Protein AF-A0A959BSM0-F1 (afdb_monomer)

Radius of gyration: 28.62 Å; Cα contacts (8 Å, |Δi|>4): 59; chains: 1; bounding box: 40×28×92 Å

Secondary structure (DSSP, 8-state):
-HHHHHHHHHHHHHHT--------TTTTS---GGGS------EEEE----TT-TTTB-TTS-B-SSSGGG----SSTTS-----GGGS-EEEESS-STTT--

Mean predicted aligned error: 10.77 Å

Structure (mmCIF, N/CA/C/O backbone):
data_AF-A0A959BSM0-F1
#
_entry.id   AF-A0A959BSM0-F1
#
loop_
_atom_site.group_PDB
_atom_site.id
_atom_site.type_symbol
_atom_site.label_atom_id
_atom_site.label_alt_id
_atom_site.label_comp_id
_atom_site.label_asym_id
_atom_site.label_entity_id
_atom_site.label_seq_id
_atom_site.pdbx_PDB_ins_code
_atom_site.Cartn_x
_atom_site.Cartn_y
_atom_site.Cartn_z
_atom_site.occupancy
_atom_site.B_iso_or_equiv
_atom_site.auth_seq_id
_atom_site.auth_comp_id
_atom_site.auth_asym_id
_atom_site.auth_atom_id
_atom_site.pdbx_PDB_model_num
ATOM 1 N N . MET A 1 1 ? 5.284 -14.908 72.333 1.00 65.06 1 MET A N 1
ATOM 2 C CA . MET A 1 1 ? 4.971 -15.777 71.171 1.00 65.06 1 MET A CA 1
ATOM 3 C C . MET A 1 1 ? 3.810 -15.270 70.319 1.00 65.06 1 MET A C 1
ATOM 5 O O . MET A 1 1 ? 4.052 -15.008 69.153 1.00 65.06 1 MET A O 1
ATOM 9 N N . LYS A 1 2 ? 2.593 -15.064 70.853 1.00 68.81 2 LYS A N 1
ATOM 10 C CA . LYS A 1 2 ? 1.429 -14.594 70.060 1.00 68.81 2 LYS A CA 1
ATOM 11 C C . LYS A 1 2 ? 1.686 -13.298 69.269 1.00 68.81 2 LYS A C 1
ATOM 13 O O . LYS A 1 2 ? 1.446 -13.267 68.072 1.00 68.81 2 LYS A O 1
ATOM 18 N N . TYR A 1 3 ? 2.271 -12.282 69.907 1.00 73.25 3 TYR A N 1
ATOM 19 C CA . TYR A 1 3 ? 2.602 -11.006 69.252 1.00 73.25 3 TYR A CA 1
ATOM 20 C C . TYR A 1 3 ? 3.687 -11.122 68.171 1.00 73.25 3 TYR A C 1
ATOM 22 O O . TYR A 1 3 ? 3.688 -10.353 67.220 1.00 73.25 3 TYR A O 1
ATOM 30 N N . LEU A 1 4 ? 4.575 -12.114 68.288 1.00 74.38 4 LEU A N 1
ATOM 31 C CA . LEU A 1 4 ? 5.647 -12.379 67.323 1.00 74.38 4 LEU A CA 1
ATOM 32 C C . LEU A 1 4 ? 5.090 -13.046 66.056 1.00 74.38 4 LEU A C 1
ATOM 34 O O . LEU A 1 4 ? 5.464 -12.685 64.948 1.00 74.38 4 LEU A O 1
ATOM 38 N N . ILE A 1 5 ? 4.125 -13.954 66.228 1.00 75.44 5 ILE A N 1
ATOM 39 C CA . ILE A 1 5 ? 3.393 -14.593 65.126 1.00 75.44 5 ILE A CA 1
ATOM 40 C C . ILE A 1 5 ? 2.513 -13.562 64.406 1.00 75.44 5 ILE A C 1
ATOM 42 O O . ILE A 1 5 ? 2.537 -13.496 63.182 1.00 75.44 5 ILE A O 1
ATOM 46 N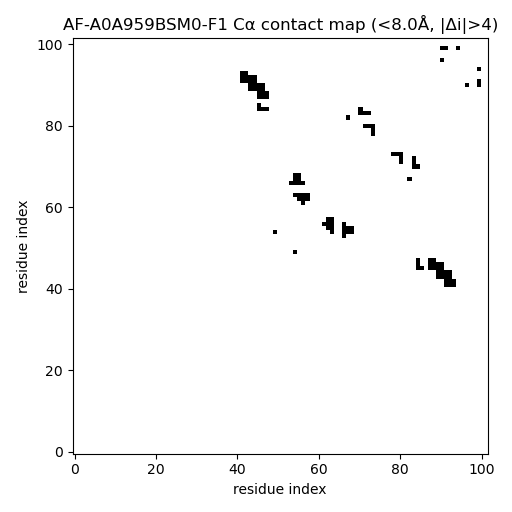 N . SER A 1 6 ? 1.797 -12.706 65.146 1.00 76.19 6 SER A N 1
ATOM 47 C CA . SER A 1 6 ? 1.024 -11.609 64.547 1.00 76.19 6 SER A CA 1
ATOM 48 C C . SER A 1 6 ? 1.907 -10.616 63.789 1.00 76.19 6 SER A C 1
ATOM 50 O O . SER A 1 6 ? 1.533 -10.209 62.694 1.00 76.19 6 SER A O 1
ATOM 52 N N . ALA A 1 7 ? 3.088 -10.270 64.314 1.00 80.81 7 ALA A N 1
ATOM 53 C CA . ALA A 1 7 ? 4.038 -9.411 63.609 1.00 80.81 7 ALA A CA 1
ATOM 54 C C . ALA A 1 7 ? 4.533 -10.062 62.306 1.00 80.81 7 ALA A C 1
ATOM 56 O O . ALA A 1 7 ? 4.506 -9.417 61.264 1.00 80.81 7 ALA A O 1
ATOM 57 N N . CYS A 1 8 ? 4.890 -11.352 62.326 1.00 78.62 8 CYS A N 1
ATOM 58 C CA . CYS A 1 8 ? 5.279 -12.079 61.114 1.00 78.62 8 CYS A CA 1
ATOM 59 C C . CYS A 1 8 ? 4.159 -12.132 60.065 1.00 78.62 8 CYS A C 1
ATOM 61 O O . CYS A 1 8 ? 4.446 -11.957 58.885 1.00 78.62 8 CYS A O 1
ATOM 63 N N . ILE A 1 9 ? 2.901 -12.334 60.472 1.00 79.62 9 ILE A N 1
ATOM 64 C CA . ILE A 1 9 ? 1.753 -12.373 59.549 1.00 79.62 9 ILE A CA 1
ATOM 65 C C . ILE A 1 9 ? 1.523 -11.004 58.898 1.00 79.62 9 ILE A C 1
ATOM 67 O O . ILE A 1 9 ? 1.297 -10.937 57.692 1.00 79.62 9 ILE A O 1
ATOM 71 N N . ILE A 1 10 ? 1.631 -9.914 59.664 1.00 79.12 10 ILE A N 1
ATOM 72 C CA . ILE A 1 10 ? 1.483 -8.548 59.140 1.00 79.12 10 ILE A CA 1
ATOM 73 C C . ILE A 1 10 ? 2.603 -8.233 58.141 1.00 79.12 10 ILE A C 1
ATOM 75 O O . ILE A 1 10 ? 2.330 -7.713 57.061 1.00 79.12 10 ILE A O 1
ATOM 79 N N . THR A 1 11 ? 3.849 -8.605 58.445 1.00 70.25 11 THR A N 1
ATOM 80 C CA . THR A 1 11 ? 4.978 -8.404 57.523 1.00 70.25 11 THR A CA 1
ATOM 81 C C . THR A 1 11 ? 4.821 -9.229 56.242 1.00 70.25 11 THR A C 1
ATOM 83 O O . THR A 1 11 ? 5.099 -8.727 55.154 1.00 70.25 11 THR A O 1
ATOM 86 N N . LEU A 1 12 ? 4.320 -10.467 56.340 1.00 70.75 12 LEU A N 1
ATOM 87 C CA . LEU A 1 12 ? 4.062 -11.326 55.178 1.00 70.75 12 LEU A CA 1
ATOM 88 C C . LEU A 1 12 ? 2.947 -10.762 54.279 1.00 70.75 12 LEU A C 1
ATOM 90 O O . LEU A 1 12 ? 3.059 -10.810 53.054 1.00 70.75 12 LEU A O 1
ATOM 94 N N . PHE A 1 13 ? 1.900 -10.197 54.891 1.00 71.38 13 PHE A N 1
ATOM 95 C CA . PHE A 1 13 ? 0.776 -9.561 54.200 1.00 71.38 13 PHE A CA 1
ATOM 96 C C . PHE A 1 13 ? 1.181 -8.236 53.530 1.00 71.38 13 PHE A C 1
ATOM 98 O O . PHE A 1 13 ? 0.782 -7.962 52.403 1.00 71.38 13 PHE A O 1
ATOM 105 N N . CYS A 1 14 ? 2.047 -7.441 54.165 1.00 66.44 14 CYS A N 1
ATOM 106 C CA . CYS A 1 14 ? 2.586 -6.218 53.561 1.00 66.44 14 CYS A CA 1
ATOM 107 C C . CYS A 1 14 ? 3.546 -6.500 52.391 1.00 66.44 14 CYS A C 1
ATOM 109 O O . CYS A 1 14 ? 3.522 -5.770 51.403 1.00 66.44 14 CYS A O 1
ATOM 111 N N . CYS A 1 15 ? 4.356 -7.565 52.455 1.00 63.12 15 CYS A N 1
ATOM 112 C CA . CYS A 1 15 ? 5.266 -7.936 51.360 1.00 63.12 15 CYS A CA 1
ATOM 113 C C . CYS A 1 15 ? 4.551 -8.486 50.113 1.00 63.12 15 CYS A C 1
ATOM 115 O O . CYS A 1 15 ? 5.118 -8.448 49.022 1.00 63.12 15 CYS A O 1
ATOM 117 N N . SER A 1 16 ? 3.316 -8.983 50.242 1.00 62.12 16 SER A N 1
ATOM 118 C CA . SER A 1 16 ? 2.542 -9.511 49.107 1.00 62.12 16 SER A CA 1
ATOM 119 C C . SER A 1 16 ? 1.819 -8.424 48.295 1.00 62.12 16 SER A C 1
ATOM 121 O O . SER A 1 16 ? 1.358 -8.699 47.191 1.00 62.12 16 SER A O 1
ATOM 123 N N . CYS A 1 17 ? 1.805 -7.169 48.762 1.00 59.28 17 CYS A N 1
ATOM 124 C CA . CYS A 1 17 ? 1.250 -6.012 48.046 1.00 59.28 17 CYS A CA 1
ATOM 125 C C . CYS A 1 17 ? 2.263 -5.339 47.103 1.00 59.28 17 CYS A C 1
ATOM 127 O O . CYS A 1 17 ? 2.338 -4.112 47.023 1.00 59.28 17 CYS A O 1
ATOM 129 N N . SER A 1 18 ? 3.042 -6.125 46.360 1.00 61.19 18 SER A N 1
ATOM 130 C CA . SER A 1 18 ? 3.775 -5.582 45.215 1.00 61.19 18 SER A CA 1
ATOM 131 C C . SER A 1 18 ? 2.779 -5.381 44.069 1.00 61.19 18 SER A C 1
ATOM 133 O O . SER A 1 18 ? 2.525 -6.296 43.292 1.00 61.19 18 SER A O 1
ATOM 135 N N . LEU A 1 19 ? 2.170 -4.193 44.000 1.00 60.66 19 LEU A N 1
ATOM 136 C CA . LEU A 1 19 ? 1.415 -3.724 42.837 1.00 60.66 19 LEU A CA 1
ATOM 137 C C . LEU A 1 19 ? 2.392 -3.600 41.665 1.00 60.66 19 LEU A C 1
ATOM 139 O O . LEU A 1 19 ? 3.028 -2.565 41.472 1.00 60.66 19 LEU A O 1
ATOM 143 N N . THR A 1 20 ? 2.550 -4.665 40.889 1.00 64.06 20 THR A N 1
ATOM 144 C CA . THR A 1 20 ? 3.169 -4.554 39.575 1.00 64.06 20 THR A CA 1
ATOM 145 C C . THR A 1 20 ? 2.191 -3.780 38.696 1.00 64.06 20 THR A C 1
ATOM 147 O O . THR A 1 20 ? 1.153 -4.293 38.282 1.00 64.06 20 THR A O 1
ATOM 150 N N . ALA A 1 21 ? 2.477 -2.500 38.452 1.00 63.97 21 ALA A N 1
ATOM 151 C CA . ALA A 1 21 ? 1.775 -1.753 37.420 1.00 63.97 21 ALA A CA 1
ATOM 152 C C . ALA A 1 21 ? 2.019 -2.478 36.092 1.00 63.97 21 ALA A C 1
ATOM 154 O O . ALA A 1 21 ? 3.156 -2.588 35.630 1.00 63.97 21 ALA A O 1
ATOM 155 N N . GLN A 1 22 ? 0.960 -3.040 35.517 1.00 63.75 22 GLN A N 1
ATOM 156 C CA . GLN A 1 22 ? 1.038 -3.731 34.242 1.00 63.75 22 GLN A CA 1
ATOM 157 C C . GLN A 1 22 ? 1.426 -2.698 33.184 1.00 63.75 22 GLN A C 1
ATOM 159 O O . GLN A 1 22 ? 0.751 -1.682 33.020 1.00 63.75 22 GLN A O 1
ATOM 164 N N . GLN A 1 23 ? 2.557 -2.923 32.522 1.00 62.66 23 GLN A N 1
ATOM 165 C CA . GLN A 1 23 ? 3.081 -2.032 31.498 1.00 62.66 23 GLN A CA 1
ATOM 166 C C . GLN A 1 23 ? 2.019 -1.913 30.399 1.00 62.66 23 GLN A C 1
ATOM 168 O O . GLN A 1 23 ? 1.689 -2.899 29.739 1.00 62.66 23 GLN A O 1
ATOM 173 N N . ALA A 1 24 ? 1.415 -0.731 30.266 1.00 63.25 24 ALA A N 1
ATOM 174 C CA . ALA A 1 24 ? 0.303 -0.498 29.357 1.00 63.25 24 ALA A CA 1
ATOM 175 C C . ALA A 1 24 ? 0.821 -0.458 27.915 1.00 63.25 24 ALA A C 1
ATOM 177 O O . ALA A 1 24 ? 0.945 0.604 27.321 1.00 63.25 24 ALA A O 1
ATOM 178 N N . GLN A 1 25 ? 1.125 -1.622 27.336 1.00 62.94 25 GLN A N 1
ATOM 179 C CA . GLN A 1 25 ? 1.594 -1.733 25.949 1.00 62.94 25 GLN A CA 1
ATOM 180 C C . GLN A 1 25 ? 0.591 -1.187 24.914 1.00 62.94 25 GLN A C 1
ATOM 182 O O . GLN A 1 25 ? 0.931 -1.064 23.744 1.00 62.94 25 GLN A O 1
ATOM 187 N N . PHE A 1 26 ? -0.629 -0.840 25.337 1.00 61.94 26 PHE A N 1
ATOM 188 C CA . PHE A 1 26 ? -1.719 -0.376 24.483 1.00 61.94 26 PHE A CA 1
ATOM 189 C C . PHE A 1 26 ? -2.386 0.918 24.979 1.00 61.94 26 PHE A C 1
ATOM 191 O O . PHE A 1 26 ? -3.494 1.218 24.535 1.00 61.94 26 PHE A O 1
ATOM 198 N N . SER A 1 27 ? -1.765 1.684 25.893 1.00 63.25 27 SER A N 1
ATOM 199 C CA . SER A 1 27 ? -2.355 2.952 26.376 1.00 63.25 27 SER A CA 1
ATOM 200 C C . SER A 1 27 ? -2.620 3.958 25.256 1.00 63.25 27 SER A C 1
ATOM 202 O O . SER A 1 27 ? -3.531 4.773 25.376 1.00 63.25 27 SER A O 1
ATOM 204 N N . ASP A 1 28 ? -1.859 3.868 24.166 1.00 78.94 28 ASP A N 1
ATOM 205 C CA . ASP A 1 28 ? -1.866 4.858 23.088 1.00 78.94 28 ASP A CA 1
ATOM 206 C C . ASP A 1 28 ? -2.846 4.500 21.956 1.00 78.94 28 ASP A C 1
ATOM 208 O O . ASP A 1 28 ? -3.029 5.271 21.014 1.00 78.94 28 ASP A O 1
ATOM 212 N N . LEU A 1 29 ? -3.511 3.340 22.031 1.00 88.31 29 LEU A N 1
ATOM 213 C CA . LEU A 1 29 ? -4.496 2.947 21.028 1.00 88.31 29 LEU A CA 1
ATOM 214 C C . LEU A 1 29 ? -5.827 3.676 21.237 1.00 88.31 29 LEU A C 1
ATOM 216 O O . LEU A 1 29 ? -6.415 3.688 22.321 1.00 88.31 29 LEU A O 1
ATOM 220 N N . ILE A 1 30 ? -6.360 4.228 20.149 1.00 90.25 30 ILE A N 1
ATOM 221 C CA . ILE A 1 30 ? -7.666 4.885 20.137 1.00 90.25 30 ILE A CA 1
ATOM 222 C C . ILE A 1 30 ? -8.771 3.839 20.334 1.00 90.25 30 ILE A C 1
ATOM 224 O O . ILE A 1 30 ? -9.080 3.051 19.441 1.00 90.25 30 ILE A O 1
ATOM 228 N N . GLN A 1 31 ? -9.418 3.862 21.500 1.00 90.38 31 GLN A N 1
ATOM 229 C CA . GLN A 1 31 ? -10.533 2.963 21.800 1.00 90.38 31 GLN A CA 1
ATOM 230 C C . GLN A 1 31 ? -11.843 3.408 21.137 1.00 90.38 31 GLN A C 1
ATOM 232 O O . GLN A 1 31 ? -12.073 4.603 20.904 1.00 90.38 31 GLN A O 1
ATOM 237 N N . ASN A 1 32 ? -12.720 2.425 20.903 1.00 93.00 32 ASN A N 1
ATOM 238 C CA . ASN A 1 32 ? -14.077 2.595 20.387 1.00 93.00 32 ASN A CA 1
ATOM 239 C 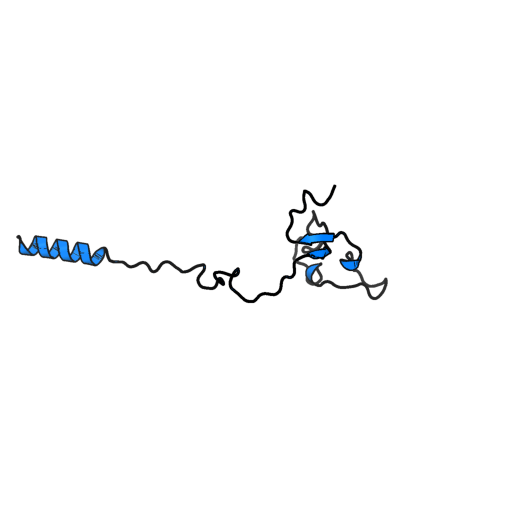C . ASN A 1 32 ? -14.151 3.479 19.125 1.00 93.00 32 ASN A C 1
ATOM 241 O O . ASN A 1 32 ? -14.906 4.448 19.057 1.00 93.00 32 ASN A O 1
ATOM 245 N N . ILE A 1 33 ? -13.364 3.137 18.099 1.00 93.88 33 ILE A N 1
ATOM 246 C CA . ILE A 1 33 ? -13.365 3.833 16.799 1.00 93.88 33 ILE A CA 1
ATOM 247 C C . IL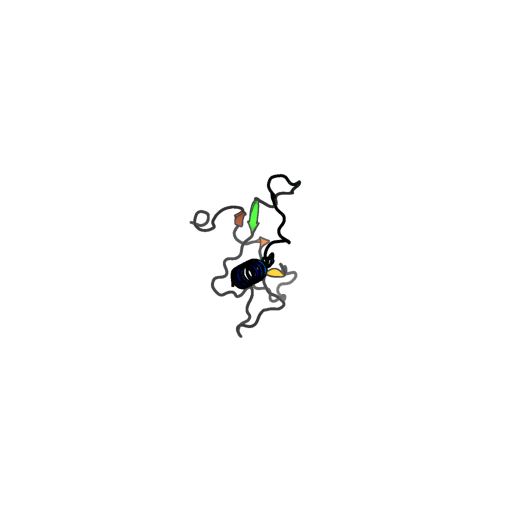E A 1 33 ? -14.745 3.813 16.107 1.00 93.88 33 ILE A C 1
ATOM 249 O O . ILE A 1 33 ? -15.026 4.612 15.215 1.00 93.88 33 ILE A O 1
ATOM 253 N N . GLY A 1 34 ? -15.631 2.893 16.507 1.00 94.88 34 GLY A N 1
ATOM 254 C CA . GLY A 1 34 ? -17.016 2.816 16.046 1.00 94.88 34 GLY A CA 1
ATOM 255 C C . GLY A 1 34 ? -17.842 4.056 16.395 1.00 94.88 34 GLY A C 1
ATOM 256 O O . GLY A 1 34 ? -18.632 4.491 15.565 1.00 94.88 34 GLY A O 1
ATOM 257 N N . SER A 1 35 ? -17.619 4.643 17.575 1.00 96.69 35 SER A N 1
ATOM 258 C CA . SER A 1 35 ? -18.375 5.795 18.094 1.00 96.69 35 SER A CA 1
ATOM 259 C C . SER A 1 35 ? -17.685 7.149 17.886 1.00 96.69 35 SER A C 1
ATOM 261 O O . SER A 1 35 ? -18.074 8.129 18.516 1.00 96.69 35 SER A O 1
ATOM 263 N N . ARG A 1 36 ? -16.644 7.217 17.051 1.00 95.94 36 ARG A N 1
ATOM 264 C CA . ARG A 1 36 ? -15.930 8.464 16.738 1.00 95.94 36 ARG A CA 1
ATOM 265 C C . ARG A 1 36 ? -16.333 8.988 15.367 1.00 95.94 36 ARG A C 1
ATOM 267 O O . ARG A 1 36 ? -16.695 8.207 14.487 1.00 95.94 36 ARG A O 1
ATOM 274 N N . GLU A 1 37 ? -16.213 10.298 15.177 1.00 97.56 37 GLU A N 1
ATOM 275 C CA . GLU A 1 37 ? -16.250 10.888 13.841 1.00 97.56 37 GLU A CA 1
ATOM 276 C C . GLU A 1 37 ? -15.074 10.359 13.022 1.00 97.56 37 GLU A C 1
ATOM 278 O O . GLU A 1 37 ? -13.931 10.328 13.486 1.00 97.56 37 GLU A O 1
ATOM 283 N N . LYS A 1 38 ? -15.370 9.883 11.816 1.00 96.12 38 LYS A N 1
ATOM 284 C CA . LYS A 1 38 ? -14.391 9.257 10.934 1.00 96.12 38 LYS A CA 1
ATOM 285 C C . LYS A 1 38 ? -14.791 9.444 9.486 1.00 96.12 38 LYS A C 1
ATOM 287 O O . LYS A 1 38 ? -15.974 9.503 9.157 1.00 96.12 38 LYS A O 1
ATOM 292 N N . ILE A 1 39 ? -13.781 9.466 8.633 1.00 97.88 39 ILE A N 1
ATOM 293 C CA . ILE A 1 39 ? -13.929 9.448 7.185 1.00 97.88 39 ILE A CA 1
ATOM 294 C C . ILE A 1 39 ? -13.478 8.066 6.731 1.00 97.88 39 ILE A C 1
ATOM 296 O O . ILE A 1 39 ? -12.395 7.611 7.097 1.00 97.88 39 ILE A O 1
ATOM 300 N N . SER A 1 40 ? -14.336 7.366 5.994 1.00 96.88 40 SER A N 1
ATOM 301 C CA . SER A 1 40 ? -13.963 6.082 5.407 1.00 96.88 40 SER A CA 1
ATOM 302 C C . SER A 1 40 ? -13.083 6.317 4.182 1.00 96.88 40 SE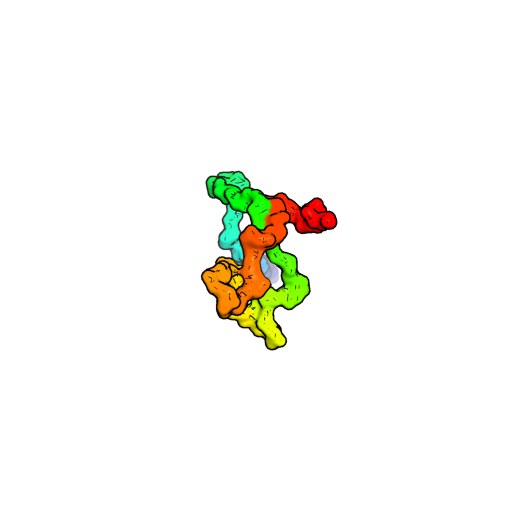R A C 1
ATOM 304 O O . SER A 1 40 ? -13.390 7.181 3.366 1.00 96.88 40 SER A O 1
ATOM 306 N N . LEU A 1 41 ? -12.017 5.527 4.059 1.00 98.12 41 LEU A N 1
ATOM 307 C CA . LEU A 1 41 ? -11.202 5.416 2.845 1.00 98.12 41 LEU A CA 1
ATOM 308 C C . LEU A 1 41 ? -11.447 4.075 2.130 1.00 98.12 41 LEU A C 1
ATOM 310 O O . LEU A 1 41 ? -10.636 3.645 1.317 1.00 98.12 41 LEU A O 1
ATOM 314 N N . ASN A 1 42 ? -12.549 3.394 2.459 1.00 98.50 42 ASN A N 1
ATOM 315 C CA . ASN A 1 42 ? -12.938 2.146 1.812 1.00 98.50 42 ASN A CA 1
ATOM 316 C C . ASN A 1 42 ? -13.289 2.403 0.340 1.00 98.50 42 ASN A C 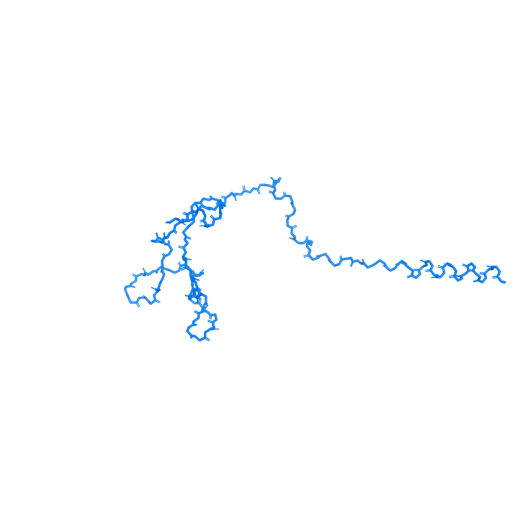1
ATOM 318 O O . ASN A 1 42 ? -13.831 3.456 0.000 1.00 98.50 42 ASN A O 1
ATOM 322 N N . GLY A 1 43 ? -13.036 1.419 -0.516 1.00 97.38 43 GLY A N 1
ATOM 323 C CA . GLY A 1 43 ? -13.320 1.491 -1.946 1.00 97.38 43 GLY A CA 1
ATOM 324 C C . GLY A 1 43 ? -12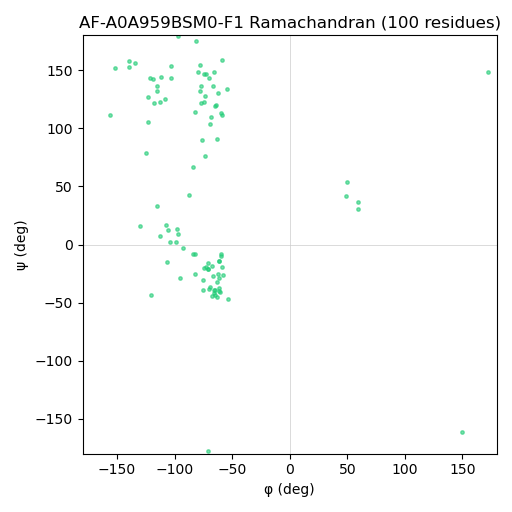.345 0.654 -2.763 1.00 97.38 43 GLY A C 1
ATOM 325 O O . GLY A 1 43 ? -11.662 -0.214 -2.224 1.00 97.38 43 GLY A O 1
ATOM 326 N N . SER A 1 44 ? -12.275 0.943 -4.062 1.00 96.88 44 SER A N 1
ATOM 327 C CA . SER A 1 44 ? -11.322 0.323 -4.984 1.00 96.88 44 SER A CA 1
ATOM 328 C C . SER A 1 44 ? -9.941 0.941 -4.801 1.00 96.88 44 SER A C 1
ATOM 330 O O . SER A 1 44 ? -9.797 2.160 -4.914 1.00 96.88 44 SER A O 1
ATOM 332 N N . TRP A 1 45 ? -8.942 0.126 -4.484 1.00 97.31 45 TRP A N 1
ATOM 333 C CA . TRP A 1 45 ? -7.556 0.554 -4.324 1.00 97.31 45 TRP A CA 1
ATOM 334 C C . TRP A 1 45 ? -6.708 -0.102 -5.406 1.00 97.31 45 TRP A C 1
ATOM 336 O O . TRP A 1 45 ? -6.807 -1.311 -5.605 1.00 97.31 45 TRP A O 1
ATOM 346 N N . ASN A 1 46 ? -5.874 0.689 -6.081 1.00 97.06 46 ASN A N 1
ATOM 347 C CA . ASN A 1 46 ? -4.874 0.174 -7.010 1.00 97.06 46 ASN A CA 1
ATOM 348 C C . ASN A 1 46 ? -3.813 -0.628 -6.243 1.00 97.06 46 ASN A C 1
ATOM 350 O O . ASN A 1 46 ? -3.351 -0.191 -5.184 1.00 97.06 46 ASN A O 1
ATOM 354 N N . ILE A 1 47 ? -3.420 -1.781 -6.774 1.00 96.31 47 ILE A N 1
ATOM 355 C CA . ILE A 1 47 ? -2.467 -2.695 -6.143 1.00 96.31 47 ILE A CA 1
ATOM 356 C C . ILE A 1 47 ? -1.423 -3.186 -7.141 1.00 96.31 47 ILE A C 1
ATOM 358 O O . ILE A 1 47 ? -1.679 -3.248 -8.333 1.00 96.31 47 ILE A O 1
ATOM 362 N N . ILE A 1 48 ? -0.271 -3.602 -6.621 1.00 96.19 48 ILE A N 1
ATOM 363 C CA . ILE A 1 48 ? 0.768 -4.300 -7.378 1.00 96.19 48 ILE A CA 1
ATOM 364 C C . ILE A 1 48 ? 1.018 -5.626 -6.665 1.00 96.19 48 ILE A C 1
ATOM 366 O O . ILE A 1 48 ? 1.262 -5.644 -5.455 1.00 96.19 48 ILE A O 1
ATOM 370 N N . ILE A 1 49 ? 0.951 -6.741 -7.393 1.00 95.31 49 ILE A N 1
ATOM 371 C CA . ILE A 1 49 ? 1.308 -8.056 -6.850 1.00 95.31 49 ILE A CA 1
ATOM 372 C C . ILE A 1 49 ? 2.829 -8.200 -6.931 1.00 95.31 49 ILE A C 1
ATOM 374 O O . ILE A 1 49 ? 3.384 -8.282 -8.023 1.00 95.31 49 ILE A O 1
ATOM 378 N N . ASP A 1 50 ? 3.500 -8.262 -5.779 1.00 96.38 50 ASP A N 1
ATOM 379 C CA . ASP A 1 50 ? 4.966 -8.296 -5.695 1.00 96.38 50 ASP A CA 1
ATOM 380 C C . ASP A 1 50 ? 5.479 -9.516 -4.903 1.00 96.38 50 ASP A C 1
ATOM 382 O O . ASP A 1 50 ? 5.830 -9.402 -3.727 1.00 96.38 50 ASP A O 1
ATOM 386 N N . PRO A 1 51 ? 5.527 -10.718 -5.514 1.00 96.88 51 PRO A N 1
ATOM 387 C CA . PRO A 1 51 ? 5.923 -11.944 -4.817 1.00 96.88 51 PRO A CA 1
ATOM 388 C C . PRO A 1 51 ? 7.395 -11.980 -4.389 1.00 96.88 51 PRO A C 1
ATOM 390 O O . PRO A 1 51 ? 7.765 -12.823 -3.575 1.00 96.88 51 PRO A O 1
ATOM 393 N N . LEU A 1 52 ? 8.239 -11.131 -4.986 1.00 97.50 52 LEU A N 1
ATOM 394 C CA . LEU A 1 52 ? 9.691 -11.108 -4.777 1.00 97.50 52 LEU A CA 1
ATOM 395 C C . LEU A 1 52 ? 10.169 -9.837 -4.065 1.00 97.50 52 LEU A C 1
ATOM 397 O O . LEU A 1 52 ? 11.376 -9.627 -3.956 1.00 97.50 52 LEU A O 1
ATOM 401 N N . GLU A 1 53 ? 9.241 -9.005 -3.591 1.00 97.81 53 GLU A N 1
ATOM 402 C CA . GLU A 1 53 ? 9.521 -7.779 -2.841 1.00 97.81 53 GLU A CA 1
ATOM 403 C C . GLU A 1 53 ? 10.375 -6.753 -3.621 1.00 97.81 53 GLU A C 1
ATOM 405 O O . GLU A 1 53 ? 11.124 -5.974 -3.022 1.00 97.81 53 GLU A O 1
ATOM 410 N N . ASN A 1 54 ? 10.266 -6.710 -4.958 1.00 97.12 54 ASN A N 1
ATOM 411 C CA . ASN A 1 54 ? 11.004 -5.754 -5.799 1.00 97.12 54 ASN A CA 1
ATOM 412 C C . ASN A 1 54 ? 10.627 -4.294 -5.493 1.00 97.12 54 ASN A C 1
ATOM 414 O O . ASN A 1 54 ? 11.427 -3.377 -5.703 1.00 97.12 54 ASN A O 1
ATOM 418 N N . GLY A 1 55 ? 9.426 -4.059 -4.973 1.00 97.19 55 GLY A N 1
ATOM 419 C CA . GLY A 1 55 ? 8.965 -2.751 -4.533 1.00 97.19 55 GLY A CA 1
ATOM 420 C C . GLY A 1 55 ? 9.634 -2.237 -3.266 1.00 97.19 55 GLY A C 1
ATOM 421 O O . GLY A 1 55 ? 9.560 -1.036 -3.001 1.00 97.19 55 GLY A O 1
ATOM 422 N N . TYR A 1 56 ? 10.298 -3.109 -2.503 1.00 98.25 56 TYR A N 1
ATOM 423 C CA . TYR A 1 56 ? 10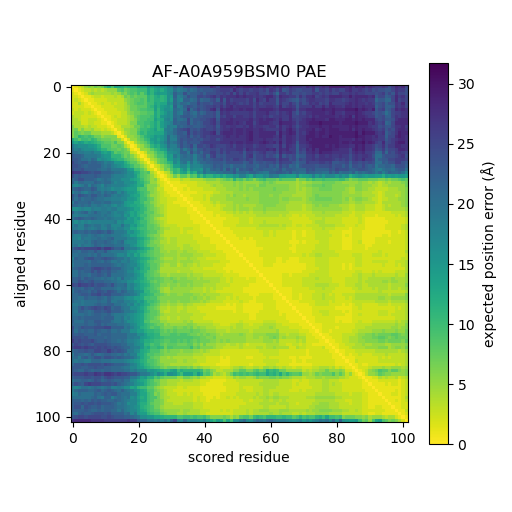.947 -2.755 -1.241 1.00 98.25 56 TYR A CA 1
ATOM 424 C C . TYR A 1 56 ? 12.455 -3.024 -1.244 1.00 98.25 56 TYR A C 1
ATOM 426 O O . TYR A 1 56 ? 13.214 -2.166 -0.795 1.00 98.25 56 TYR A O 1
ATOM 434 N N . TYR A 1 57 ? 12.916 -4.160 -1.770 1.00 98.31 57 TYR A N 1
ATOM 435 C CA . TYR A 1 57 ? 14.329 -4.542 -1.785 1.00 98.31 57 TYR A CA 1
ATOM 436 C C . TYR A 1 57 ? 14.984 -4.347 -3.156 1.00 98.31 57 TYR A C 1
ATOM 438 O O . TYR A 1 57 ? 14.396 -4.580 -4.209 1.00 98.31 57 TYR A O 1
ATOM 446 N N . ASN A 1 58 ? 16.252 -3.933 -3.152 1.00 95.81 58 ASN A N 1
ATOM 447 C CA . ASN A 1 58 ? 17.098 -3.925 -4.342 1.00 95.81 58 ASN A CA 1
ATOM 448 C C . ASN A 1 58 ? 17.687 -5.321 -4.626 1.00 95.81 58 ASN A C 1
ATOM 450 O O . ASN A 1 58 ? 17.579 -6.245 -3.823 1.00 95.81 58 ASN A O 1
ATOM 454 N N . HIS A 1 59 ? 18.403 -5.463 -5.747 1.00 95.06 59 HIS A N 1
ATOM 455 C CA . HIS A 1 59 ? 19.042 -6.726 -6.153 1.00 95.06 59 HIS A CA 1
ATOM 456 C C . HIS A 1 59 ? 20.080 -7.286 -5.154 1.00 95.06 59 HIS A C 1
ATOM 458 O O . HIS A 1 59 ? 20.565 -8.402 -5.328 1.00 95.06 59 HIS A O 1
ATOM 464 N N . ARG A 1 60 ? 20.461 -6.514 -4.128 1.00 97.06 60 ARG A N 1
ATOM 465 C CA . ARG A 1 60 ? 21.373 -6.910 -3.043 1.00 97.06 60 ARG A CA 1
ATOM 466 C C . ARG A 1 60 ? 20.639 -7.164 -1.726 1.00 97.06 60 ARG A C 1
ATOM 468 O O . ARG A 1 60 ? 21.306 -7.261 -0.700 1.00 97.06 60 ARG A O 1
ATOM 475 N N . TRP A 1 61 ? 19.308 -7.262 -1.748 1.00 96.56 61 TRP A N 1
ATOM 476 C CA . TRP A 1 61 ? 18.468 -7.439 -0.560 1.00 96.56 61 TRP A CA 1
ATOM 477 C C . TRP A 1 61 ? 18.605 -6.305 0.467 1.00 96.56 61 TRP A C 1
ATOM 479 O O . TRP A 1 61 ? 18.570 -6.522 1.677 1.00 96.56 61 TRP A O 1
ATOM 489 N N . GLN A 1 62 ? 18.771 -5.071 -0.012 1.00 98.31 62 GLN A N 1
ATOM 490 C CA . GLN A 1 62 ? 18.779 -3.869 0.827 1.00 98.31 62 GLN A CA 1
ATOM 491 C C . GLN A 1 62 ? 17.535 -3.024 0.538 1.00 98.31 62 GLN A C 1
ATOM 493 O O . GLN A 1 62 ? 17.114 -2.992 -0.621 1.00 98.31 62 GLN A O 1
ATOM 498 N N . PRO A 1 63 ? 16.942 -2.351 1.542 1.00 97.81 63 PRO A N 1
ATOM 499 C CA . PRO A 1 63 ? 15.803 -1.469 1.312 1.00 97.81 63 PRO A CA 1
ATOM 500 C C . PRO A 1 63 ? 16.123 -0.413 0.250 1.00 97.81 63 PRO A C 1
ATOM 502 O O . PRO A 1 63 ? 17.193 0.199 0.281 1.00 97.81 63 PRO A O 1
ATOM 505 N N . LYS A 1 64 ? 15.208 -0.224 -0.697 1.00 95.88 64 LYS A N 1
ATOM 506 C CA . LYS A 1 64 ? 15.271 0.834 -1.706 1.00 95.88 64 LYS A CA 1
ATOM 507 C C . LYS A 1 64 ? 14.922 2.179 -1.074 1.00 95.88 64 LYS A C 1
ATOM 509 O O . LYS A 1 64 ? 14.070 2.250 -0.194 1.00 95.88 64 LYS A O 1
ATOM 514 N N . GLU A 1 65 ? 15.545 3.248 -1.559 1.00 95.31 65 GLU A N 1
ATOM 515 C CA . GLU A 1 65 ? 15.115 4.625 -1.262 1.00 95.31 65 GLU A CA 1
ATOM 516 C C . GLU A 1 65 ? 13.949 5.048 -2.183 1.00 95.31 65 GLU A C 1
ATOM 518 O O . GLU A 1 65 ? 13.106 5.869 -1.815 1.00 95.31 65 GLU A O 1
ATOM 523 N N . ASP A 1 66 ? 13.872 4.419 -3.358 1.00 94.81 66 ASP A N 1
ATOM 524 C CA . ASP A 1 66 ? 12.999 4.705 -4.498 1.00 94.81 66 ASP A CA 1
ATOM 525 C C . ASP A 1 66 ? 11.996 3.569 -4.794 1.00 94.81 66 ASP A C 1
ATOM 527 O O . ASP A 1 66 ? 11.638 3.303 -5.941 1.00 94.81 66 ASP A O 1
ATOM 531 N N . GLY A 1 67 ? 11.535 2.874 -3.751 1.00 96.38 67 GLY A N 1
ATOM 532 C CA . GLY A 1 67 ? 10.571 1.777 -3.867 1.00 96.38 67 GLY A CA 1
ATOM 533 C C . GLY A 1 67 ? 9.144 2.207 -4.244 1.00 96.38 67 GLY A C 1
ATOM 534 O O . GLY A 1 67 ? 8.841 3.388 -4.431 1.00 96.38 67 GLY A O 1
ATOM 535 N N . TYR A 1 68 ? 8.226 1.236 -4.303 1.00 97.06 68 TYR A N 1
ATOM 536 C CA . TYR A 1 68 ? 6.828 1.464 -4.718 1.00 97.06 68 TYR A CA 1
ATOM 537 C C . TYR A 1 68 ? 6.087 2.440 -3.794 1.00 97.06 68 TYR A C 1
ATOM 539 O O . TYR A 1 68 ? 5.224 3.192 -4.232 1.00 97.06 68 TYR A O 1
ATOM 547 N N . PHE A 1 69 ? 6.468 2.499 -2.518 1.00 96.12 69 PHE A N 1
ATOM 548 C CA . PHE A 1 69 ? 5.879 3.400 -1.522 1.00 96.12 69 PHE A CA 1
ATOM 549 C C . PHE A 1 69 ? 6.046 4.899 -1.841 1.00 96.12 69 PHE A C 1
ATOM 551 O O . PHE A 1 69 ? 5.365 5.717 -1.227 1.00 96.12 69 PHE A O 1
ATOM 558 N N . GLN A 1 70 ? 6.919 5.271 -2.786 1.00 96.69 70 GLN A N 1
ATOM 559 C CA . GLN A 1 70 ? 7.034 6.653 -3.267 1.00 96.69 70 GLN A CA 1
ATOM 560 C C . GLN A 1 70 ? 5.873 7.064 -4.184 1.00 96.69 70 GLN A C 1
ATOM 562 O O . GLN A 1 70 ? 5.649 8.259 -4.367 1.00 96.69 70 GLN A O 1
ATOM 567 N N . ASN A 1 71 ? 5.149 6.100 -4.770 1.00 96.31 71 ASN A N 1
ATOM 568 C CA . ASN A 1 71 ? 4.123 6.341 -5.789 1.00 96.31 71 ASN A CA 1
ATOM 569 C C . ASN A 1 71 ? 4.615 7.277 -6.916 1.00 96.31 71 ASN A C 1
ATOM 571 O O . ASN A 1 71 ? 3.928 8.210 -7.338 1.00 96.31 71 ASN A O 1
ATOM 575 N N . ALA A 1 72 ? 5.856 7.069 -7.356 1.00 95.50 72 ALA A N 1
ATOM 576 C CA . ALA A 1 72 ? 6.461 7.835 -8.428 1.00 95.50 72 ALA A CA 1
ATOM 577 C C . ALA A 1 72 ? 5.799 7.485 -9.766 1.00 95.50 72 ALA A C 1
ATOM 579 O O . ALA A 1 72 ? 5.468 6.333 -10.032 1.00 95.50 72 ALA A O 1
ATOM 580 N N . GLN A 1 73 ? 5.639 8.496 -10.616 1.00 94.25 73 GLN A N 1
ATOM 581 C CA . GLN A 1 73 ? 5.065 8.366 -11.950 1.00 94.25 73 GLN A CA 1
ATOM 582 C C . GLN A 1 73 ? 6.130 8.703 -12.989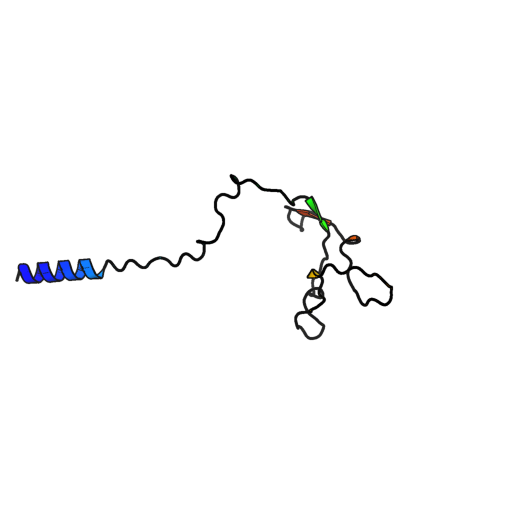 1.00 94.25 73 GLN A C 1
ATOM 584 O O . GLN A 1 73 ? 6.864 9.682 -12.835 1.00 94.25 73 GLN A O 1
ATOM 589 N N . MET A 1 74 ? 6.202 7.899 -14.049 1.00 93.69 74 MET A N 1
ATOM 590 C CA . MET A 1 74 ? 7.098 8.142 -15.178 1.00 93.69 74 MET A CA 1
ATOM 591 C C . MET A 1 74 ? 6.686 9.437 -15.896 1.00 93.69 74 MET A C 1
ATOM 593 O O . MET A 1 74 ? 5.575 9.544 -16.412 1.00 93.69 74 MET A O 1
ATOM 597 N N . GLN A 1 75 ? 7.579 10.425 -15.936 1.00 94.19 75 GLN A N 1
ATOM 598 C CA . GLN A 1 75 ? 7.400 11.691 -16.658 1.00 94.19 75 GLN A CA 1
ATOM 599 C C . GLN A 1 75 ? 8.040 11.631 -18.047 1.00 94.19 75 GLN A C 1
ATOM 601 O O . GLN A 1 75 ? 7.588 12.301 -18.979 1.00 94.19 75 GLN A O 1
ATOM 606 N N . SER A 1 76 ? 9.089 10.822 -18.193 1.00 95.00 76 SER A N 1
ATOM 607 C CA . SER A 1 76 ? 9.790 10.589 -19.450 1.00 95.00 76 SER A CA 1
ATOM 608 C C . SER A 1 76 ? 10.163 9.110 -19.617 1.00 95.00 76 SER A C 1
ATOM 610 O O . SER A 1 76 ? 10.415 8.436 -18.622 1.00 95.00 76 SER A O 1
ATOM 612 N N . PRO A 1 77 ? 10.302 8.592 -20.854 1.00 89.75 77 PRO A N 1
ATOM 613 C CA . PRO A 1 77 ? 10.770 7.218 -21.076 1.00 89.75 77 PRO A CA 1
ATOM 614 C C . PRO A 1 77 ? 12.183 6.925 -20.546 1.00 89.75 77 PRO A C 1
ATOM 616 O O . PRO A 1 77 ? 12.584 5.766 -20.497 1.00 89.75 77 PRO A O 1
ATOM 619 N N . SER A 1 78 ? 12.964 7.957 -20.208 1.00 94.44 78 SER A N 1
ATOM 620 C CA . SER A 1 78 ? 14.281 7.804 -19.579 1.00 94.44 78 SER A CA 1
ATOM 621 C C . SER A 1 78 ? 14.223 7.625 -18.062 1.00 94.44 78 SER A C 1
ATOM 623 O O . SER A 1 78 ? 15.254 7.325 -17.460 1.00 94.44 78 SER A O 1
ATOM 625 N N . ASP A 1 79 ? 13.054 7.792 -17.441 1.00 93.81 79 ASP A N 1
ATOM 626 C CA . ASP A 1 79 ? 12.894 7.547 -16.013 1.00 93.81 79 ASP A CA 1
ATOM 627 C C . ASP A 1 79 ? 12.892 6.029 -15.783 1.00 93.81 79 ASP A C 1
ATOM 629 O O . ASP A 1 79 ? 12.089 5.294 -16.358 1.00 93.81 79 ASP A O 1
ATOM 633 N N . LEU A 1 80 ? 13.806 5.535 -14.949 1.00 91.00 80 LEU A N 1
ATOM 634 C CA . LEU A 1 80 ? 13.962 4.103 -14.681 1.00 91.00 80 LEU A CA 1
ATOM 635 C C . LEU A 1 80 ? 12.985 3.642 -13.589 1.00 91.00 80 LEU A C 1
ATOM 637 O O . LEU A 1 80 ? 13.395 3.301 -12.483 1.00 91.00 80 LEU A O 1
ATOM 641 N N . ILE A 1 81 ? 11.688 3.673 -13.897 1.00 94.25 81 ILE A N 1
ATOM 642 C CA . ILE A 1 81 ? 10.607 3.265 -12.989 1.00 94.25 81 ILE A CA 1
ATOM 643 C C . ILE A 1 81 ? 9.942 1.998 -13.540 1.00 94.25 81 ILE A C 1
ATOM 645 O O . ILE A 1 81 ? 9.443 1.985 -14.662 1.00 94.25 81 ILE A O 1
ATOM 649 N N . GLU A 1 82 ? 9.927 0.930 -12.738 1.00 93.38 82 GLU A N 1
ATOM 650 C CA . GLU A 1 82 ? 9.425 -0.402 -13.127 1.00 93.38 82 GLU A CA 1
ATOM 651 C C . GLU A 1 82 ? 7.975 -0.676 -12.685 1.00 93.38 82 GLU A C 1
ATOM 653 O O . GLU A 1 82 ? 7.511 -1.811 -12.763 1.00 93.38 82 GLU A O 1
ATOM 658 N N . TYR A 1 83 ? 7.260 0.334 -12.183 1.00 94.94 83 TYR A N 1
ATOM 659 C CA . TYR A 1 83 ? 5.901 0.187 -11.666 1.00 94.94 83 TYR A CA 1
ATOM 660 C C . TYR A 1 83 ? 4.997 1.356 -12.049 1.00 94.94 83 TYR A C 1
ATOM 662 O O . TYR A 1 83 ? 5.472 2.455 -12.330 1.00 94.94 83 TYR A O 1
ATOM 670 N N . ASN A 1 84 ? 3.684 1.124 -12.025 1.00 95.50 84 ASN A N 1
ATOM 671 C CA . ASN A 1 84 ? 2.681 2.178 -12.113 1.00 95.50 84 ASN A CA 1
ATOM 672 C C . ASN A 1 84 ? 1.361 1.708 -11.485 1.00 95.50 84 ASN A C 1
ATOM 674 O O . ASN A 1 84 ? 0.679 0.867 -12.063 1.00 95.50 84 ASN A O 1
ATOM 678 N N . PHE A 1 85 ? 0.978 2.288 -10.343 1.00 96.12 85 PHE A N 1
ATOM 679 C CA . PHE A 1 85 ? -0.287 1.958 -9.679 1.00 96.12 85 PHE A CA 1
ATOM 680 C C . PHE A 1 85 ? -1.522 2.317 -10.520 1.00 96.12 85 PHE A C 1
ATOM 682 O O . PHE A 1 85 ? -2.525 1.619 -10.443 1.00 96.12 85 PHE A O 1
ATOM 689 N N . ASP A 1 86 ? -1.483 3.374 -11.334 1.00 92.06 86 ASP A N 1
ATOM 690 C CA . ASP A 1 86 ? -2.672 3.880 -12.038 1.00 92.06 86 ASP A CA 1
ATOM 691 C C . ASP A 1 86 ? -3.145 2.958 -13.169 1.00 92.06 86 ASP A C 1
ATOM 693 O O . ASP A 1 86 ? -4.300 3.028 -13.589 1.00 92.06 86 ASP A O 1
ATOM 697 N N . SER A 1 87 ? -2.257 2.097 -13.669 1.00 85.50 87 SER A N 1
ATOM 698 C CA . SER A 1 87 ? -2.547 1.125 -14.726 1.00 85.50 87 SER A CA 1
ATOM 699 C C . SER A 1 87 ? -2.699 -0.314 -14.225 1.00 85.50 87 SER A C 1
ATOM 701 O O . SER A 1 87 ? -2.851 -1.213 -15.051 1.00 85.50 87 SER A O 1
ATOM 703 N N . ASP A 1 88 ? -2.596 -0.543 -12.917 1.00 82.50 88 ASP A N 1
ATOM 704 C CA . ASP A 1 88 ? -2.538 -1.888 -12.338 1.00 82.50 88 ASP A CA 1
ATOM 705 C C . ASP A 1 88 ? -3.914 -2.379 -11.841 1.00 82.50 88 ASP A C 1
ATOM 707 O O . ASP A 1 88 ? -4.940 -1.700 -11.973 1.00 82.50 88 ASP A O 1
ATOM 711 N N . TYR A 1 89 ? -3.954 -3.598 -11.304 1.00 92.00 89 TYR A N 1
ATOM 712 C CA . TYR A 1 89 ? -5.153 -4.213 -10.745 1.00 92.00 89 TYR A CA 1
ATOM 713 C C . TYR A 1 89 ? -5.744 -3.393 -9.597 1.00 92.00 89 TYR A C 1
ATOM 715 O O . TYR A 1 89 ? -5.066 -2.621 -8.919 1.00 92.00 89 TYR A O 1
ATOM 723 N N . GLN A 1 90 ? -7.027 -3.625 -9.329 1.00 95.62 90 GLN A N 1
ATOM 724 C CA . GLN A 1 90 ? -7.716 -3.032 -8.194 1.00 95.62 90 GLN A CA 1
ATOM 725 C C . GLN A 1 90 ? -8.292 -4.096 -7.268 1.00 95.62 90 GLN A C 1
ATOM 727 O O . GLN A 1 90 ? -8.822 -5.106 -7.727 1.00 95.62 90 GLN A O 1
ATOM 732 N N . LEU A 1 91 ? -8.245 -3.823 -5.965 1.00 96.81 91 LEU A N 1
ATOM 733 C CA . LEU A 1 91 ? -8.934 -4.597 -4.935 1.00 96.81 91 LEU A CA 1
ATOM 734 C C . LEU A 1 91 ? -9.943 -3.727 -4.189 1.00 96.81 91 LEU A C 1
ATOM 736 O O . LEU A 1 91 ? -9.682 -2.562 -3.889 1.00 96.81 91 LEU A O 1
ATOM 740 N N . GLN A 1 92 ? -11.084 -4.313 -3.836 1.00 97.69 92 GLN A N 1
ATOM 741 C CA . GLN A 1 92 ? -12.013 -3.714 -2.888 1.00 97.69 92 GLN A CA 1
ATOM 742 C C . GLN A 1 92 ? -11.453 -3.821 -1.473 1.00 97.69 92 GLN A C 1
ATOM 744 O O . GLN A 1 92 ? -11.107 -4.906 -0.993 1.00 97.69 92 GLN A O 1
ATOM 749 N N . VAL A 1 93 ? -11.414 -2.679 -0.791 1.00 97.62 93 VAL A N 1
ATOM 750 C CA . VAL A 1 93 ? -10.990 -2.550 0.601 1.00 97.62 93 VAL A CA 1
ATOM 751 C C . VAL A 1 93 ? -12.171 -2.034 1.435 1.00 97.62 93 VAL A C 1
ATOM 753 O O . VAL A 1 93 ? -12.667 -0.939 1.161 1.00 97.62 93 VAL A O 1
ATOM 756 N N . PRO A 1 94 ? -12.624 -2.760 2.477 1.00 97.81 94 PRO A N 1
ATOM 757 C CA . PRO A 1 94 ? -12.120 -4.048 2.947 1.00 97.81 94 PRO A CA 1
ATOM 758 C C . PRO A 1 94 ? -12.637 -5.229 2.112 1.00 97.81 94 PRO A C 1
ATOM 760 O O . PRO A 1 94 ? -13.780 -5.238 1.664 1.00 97.81 94 PRO A O 1
ATOM 763 N N . GLY A 1 95 ? -11.809 -6.261 2.007 1.00 96.81 95 GLY A N 1
ATOM 764 C CA . GLY A 1 95 ? -12.113 -7.544 1.380 1.00 96.81 95 GLY A CA 1
ATOM 765 C C . GLY A 1 95 ? -10.830 -8.367 1.303 1.00 96.81 95 GLY A C 1
ATOM 766 O O . GLY A 1 95 ? -9.744 -7.792 1.224 1.00 96.81 95 GLY A O 1
ATOM 767 N N . ASP A 1 96 ? -10.914 -9.695 1.378 1.00 96.50 96 ASP A N 1
ATOM 768 C CA . ASP A 1 96 ? -9.737 -10.533 1.140 1.00 96.50 96 ASP A CA 1
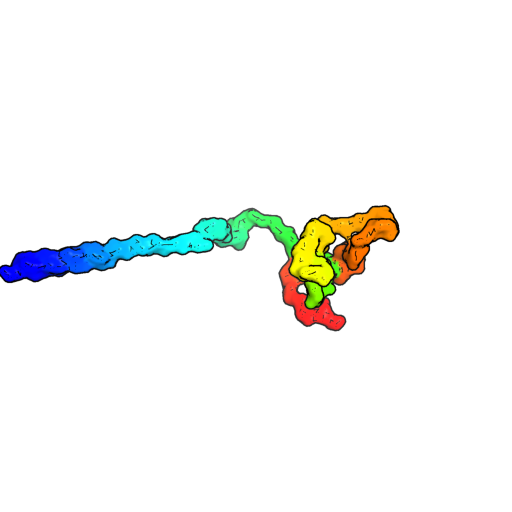ATOM 769 C C . ASP A 1 96 ? -9.381 -10.537 -0.352 1.00 96.50 96 ASP A C 1
ATOM 771 O O . ASP A 1 96 ? -10.253 -10.447 -1.210 1.00 96.50 96 ASP A O 1
ATOM 775 N N . TRP A 1 97 ? -8.093 -10.634 -0.675 1.00 95.56 97 TRP A N 1
ATOM 776 C CA . TRP A 1 97 ? -7.633 -10.673 -2.067 1.00 95.56 97 TRP A CA 1
ATOM 777 C C . TRP A 1 97 ? -7.928 -12.009 -2.774 1.00 95.56 97 TRP A C 1
ATOM 779 O O . TRP A 1 97 ? -7.931 -12.065 -3.998 1.00 95.56 97 TRP A O 1
ATOM 789 N N . ASN A 1 98 ? -8.175 -13.084 -2.014 1.00 95.38 98 ASN A N 1
ATOM 790 C CA . ASN A 1 98 ? -8.201 -14.457 -2.512 1.00 95.38 98 ASN A CA 1
ATOM 791 C C . ASN A 1 98 ? -9.476 -14.737 -3.300 1.00 95.38 98 ASN A C 1
ATOM 793 O O . ASN A 1 98 ? -9.457 -15.565 -4.199 1.00 95.38 98 ASN A O 1
ATOM 797 N N . THR A 1 99 ? -10.569 -14.069 -2.935 1.00 95.69 99 THR A N 1
ATOM 798 C CA . THR A 1 99 ? -11.883 -14.198 -3.577 1.00 95.69 99 THR A CA 1
ATOM 799 C C . THR A 1 99 ? -12.182 -13.081 -4.580 1.00 95.69 99 THR A C 1
ATOM 801 O O . THR A 1 99 ? -13.276 -13.033 -5.135 1.00 95.69 99 THR A O 1
ATOM 804 N N . GLN A 1 100 ? -11.233 -12.164 -4.795 1.00 94.88 100 GLN A N 1
ATOM 805 C CA . GLN A 1 100 ? -11.387 -11.014 -5.693 1.00 94.88 100 GLN A CA 1
ATOM 806 C C . GLN A 1 100 ? -10.594 -11.141 -6.997 1.00 94.88 100 GLN A C 1
ATOM 808 O O . GLN A 1 100 ? -10.839 -10.380 -7.931 1.00 94.88 100 GLN A O 1
ATOM 813 N N . MET A 1 101 ? -9.643 -12.071 -7.056 1.00 85.31 101 MET A N 1
ATOM 814 C CA . MET A 1 101 ? -8.819 -12.336 -8.230 1.00 85.31 101 MET A CA 1
ATOM 815 C C . MET A 1 101 ? -8.995 -13.809 -8.617 1.00 85.31 101 MET A C 1
ATOM 817 O O . MET A 1 101 ? -8.484 -14.679 -7.915 1.00 85.31 101 MET A O 1
ATOM 821 N N . ASP A 1 102 ? -9.749 -14.055 -9.694 1.00 65.12 102 ASP A N 1
ATOM 822 C CA . ASP A 1 102 ? -9.978 -15.375 -10.313 1.00 65.12 102 ASP A CA 1
ATOM 823 C C . ASP A 1 102 ? -9.077 -15.582 -11.542 1.00 65.12 102 ASP A C 1
ATOM 825 O O . ASP A 1 102 ? -9.010 -14.659 -12.392 1.00 65.12 102 ASP A O 1
#

Solvent-accessible surface area (backbone atoms only — not comparable to full-atom values): 7013 Å² total; per-residue (Å²): 108,71,69,59,54,53,50,51,52,52,53,56,57,60,68,69,66,70,79,75,76,74,79,66,90,60,74,85,59,82,75,68,67,85,82,47,95,78,82,84,84,66,43,79,40,64,43,79,94,59,95,80,42,67,47,44,34,44,102,81,76,41,79,48,94,82,26,57,90,68,70,66,74,78,87,48,94,83,52,93,67,94,64,57,57,93,81,43,54,71,44,57,39,89,63,70,70,77,86,71,63,132

Nearest PDB structures (foldseek):
  6d1n-assembly1_A  TM=9.538E-01  e=1.798E-05  Bacteroides uniformis
  7vqm-assembly2_D  TM=9.037E-01  e=2.914E-04  Aquimarina sp.

Sequence (102 aa):
MKYLISACIITLFCCSCSLTAQQAQFSDLIQNIGSREKISLNGSWNIIIDPLENGYYNHRWQPKEDGYFQNAQMQSPSDLIEYNFDSDYQLQVPGDWNTQMD

Foldseek 3Di:
DVVVVVVVVVVVVVVVPPPPPDDCPPPPPDPPPVPDDDDDPWFKFQDDDDPPPVQAADPVRHGDPRGCVVQDDDPDPPPPDPDHSVPGDIDTPPDDPPVVDD

pLDDT: mean 87.58, std 12.82, range [59.28, 98.5]